Protein AF-A0A7S2TZH9-F1 (afdb_monomer_lite)

Organism: NCBI:txid641309

Structure (mmCIF, N/CA/C/O backbone):
data_AF-A0A7S2TZH9-F1
#
_entry.id   AF-A0A7S2TZH9-F1
#
loop_
_atom_site.group_PDB
_atom_site.id
_atom_site.type_symbol
_atom_site.label_atom_id
_atom_site.label_alt_id
_atom_site.label_comp_id
_atom_site.label_asym_id
_atom_site.label_entity_id
_atom_site.label_seq_id
_atom_site.pdbx_PDB_ins_code
_atom_site.Cartn_x
_atom_site.Cartn_y
_atom_site.Cartn_z
_atom_site.occupancy
_atom_site.B_iso_or_equiv
_atom_site.auth_seq_id
_atom_site.auth_comp_id
_atom_site.auth_asym_id
_atom_site.auth_atom_id
_atom_site.pdbx_PDB_model_num
ATOM 1 N N . MET A 1 1 ? 17.260 3.858 -7.441 1.00 49.56 1 MET A N 1
ATOM 2 C CA . MET A 1 1 ? 15.932 3.276 -7.167 1.00 49.56 1 MET A CA 1
ATOM 3 C C . MET A 1 1 ? 14.888 4.380 -7.067 1.00 49.56 1 MET A C 1
ATOM 5 O O . MET A 1 1 ? 14.869 5.099 -6.077 1.00 49.56 1 MET A O 1
ATOM 9 N N . ALA A 1 2 ? 14.056 4.579 -8.091 1.00 55.34 2 ALA A N 1
ATOM 10 C CA . ALA A 1 2 ? 12.890 5.450 -7.947 1.00 55.34 2 ALA A CA 1
ATOM 11 C C . ALA A 1 2 ? 11.821 4.704 -7.133 1.00 55.34 2 ALA A C 1
ATOM 13 O O . ALA A 1 2 ? 11.327 3.656 -7.546 1.00 55.34 2 ALA A O 1
ATOM 14 N N . GLU A 1 3 ? 11.483 5.221 -5.956 1.00 69.00 3 GLU A N 1
ATOM 15 C CA . GLU A 1 3 ? 10.501 4.609 -5.062 1.00 69.00 3 GLU A CA 1
ATOM 16 C C . GLU A 1 3 ? 9.078 4.887 -5.574 1.00 69.00 3 GLU A C 1
ATOM 18 O O . GLU A 1 3 ? 8.488 5.927 -5.288 1.00 69.00 3 GLU A O 1
ATOM 23 N N . ILE A 1 4 ? 8.510 3.966 -6.362 1.00 78.25 4 ILE A N 1
ATOM 24 C CA . ILE A 1 4 ? 7.104 4.050 -6.804 1.00 78.25 4 ILE A CA 1
ATOM 25 C C . ILE A 1 4 ? 6.117 3.406 -5.822 1.00 78.25 4 ILE A C 1
ATOM 27 O O . ILE A 1 4 ? 4.924 3.717 -5.843 1.00 78.25 4 ILE A O 1
ATOM 31 N N . TRP A 1 5 ? 6.616 2.590 -4.893 1.00 76.88 5 TRP A N 1
ATOM 32 C CA . TRP A 1 5 ? 5.821 1.975 -3.831 1.00 76.88 5 TRP A CA 1
ATOM 33 C C . TRP A 1 5 ? 4.895 2.943 -3.071 1.00 76.88 5 TRP A C 1
ATOM 35 O O . TRP A 1 5 ? 3.769 2.527 -2.806 1.00 76.88 5 TRP A O 1
ATOM 45 N N . PRO A 1 6 ? 5.247 4.223 -2.792 1.00 83.25 6 PRO A N 1
ATOM 46 C CA . PRO A 1 6 ? 4.346 5.137 -2.091 1.00 83.25 6 PRO A CA 1
ATOM 47 C C . PRO A 1 6 ? 3.106 5.464 -2.924 1.00 83.25 6 PRO A C 1
ATOM 49 O O . PRO A 1 6 ? 2.019 5.636 -2.383 1.00 83.25 6 PRO A O 1
ATOM 52 N N . LYS A 1 7 ? 3.254 5.536 -4.256 1.00 84.00 7 LYS A N 1
ATOM 53 C CA . LYS A 1 7 ? 2.139 5.796 -5.177 1.00 84.00 7 LYS A CA 1
ATOM 54 C C . LYS A 1 7 ? 1.204 4.597 -5.267 1.00 84.00 7 LYS A C 1
ATOM 56 O O . LYS A 1 7 ? -0.000 4.786 -5.383 1.00 84.00 7 LYS A O 1
ATOM 61 N N . ILE A 1 8 ? 1.761 3.386 -5.237 1.00 79.94 8 ILE A N 1
ATOM 62 C CA . ILE A 1 8 ? 0.976 2.149 -5.213 1.00 79.94 8 ILE A CA 1
ATOM 63 C C . ILE A 1 8 ? 0.231 2.062 -3.887 1.00 79.94 8 ILE A C 1
ATOM 65 O O . ILE A 1 8 ? -0.981 1.903 -3.894 1.00 79.94 8 ILE A O 1
ATOM 69 N N . PHE A 1 9 ? 0.930 2.267 -2.771 1.00 83.50 9 PHE A N 1
ATOM 70 C CA . PHE A 1 9 ? 0.341 2.278 -1.438 1.00 83.50 9 PHE A CA 1
ATOM 71 C C . PHE A 1 9 ? -0.830 3.262 -1.341 1.00 83.50 9 PHE A C 1
ATOM 73 O O . PHE A 1 9 ? -1.924 2.868 -0.965 1.00 83.50 9 PHE A O 1
ATOM 80 N N . ALA A 1 10 ? -0.647 4.505 -1.794 1.00 83.88 10 ALA A N 1
ATOM 81 C CA . ALA A 1 10 ? -1.708 5.515 -1.812 1.00 83.88 10 ALA A CA 1
ATOM 82 C C . ALA A 1 10 ? -2.895 5.168 -2.734 1.00 83.88 10 ALA A C 1
ATOM 84 O O . ALA A 1 10 ? -3.966 5.748 -2.605 1.00 83.88 10 ALA A O 1
ATOM 85 N N . ALA A 1 11 ? -2.723 4.256 -3.696 1.00 82.75 11 ALA A N 1
ATOM 86 C CA . ALA A 1 11 ? -3.832 3.762 -4.509 1.00 82.75 11 ALA A CA 1
ATOM 87 C C . ALA A 1 11 ? -4.648 2.669 -3.794 1.00 82.75 11 ALA A C 1
ATOM 89 O O . ALA A 1 11 ? -5.816 2.475 -4.134 1.00 82.75 11 ALA A O 1
ATOM 90 N N . PHE A 1 12 ? -4.042 1.968 -2.830 1.00 78.88 12 PHE A N 1
ATOM 91 C CA . PHE A 1 12 ? -4.712 0.999 -1.959 1.00 78.88 12 PHE A CA 1
ATOM 92 C C . PHE A 1 12 ? -5.343 1.667 -0.732 1.00 78.88 12 PHE A C 1
ATOM 94 O O . PHE A 1 12 ? -6.479 1.343 -0.398 1.00 78.88 12 PHE A O 1
ATOM 101 N N . ASP A 1 13 ? -4.625 2.607 -0.117 1.00 85.44 13 ASP A N 1
ATOM 102 C CA . ASP A 1 13 ? -5.045 3.413 1.032 1.00 85.44 13 ASP A CA 1
ATOM 103 C C . ASP A 1 13 ? -6.137 4.412 0.600 1.00 85.44 13 ASP A C 1
ATOM 105 O O . ASP A 1 13 ? -5.888 5.511 0.092 1.00 85.44 13 ASP A O 1
ATOM 109 N N . LYS A 1 14 ? -7.391 3.975 0.724 1.00 81.38 14 LYS A N 1
ATOM 110 C CA . LYS A 1 14 ? -8.581 4.721 0.302 1.00 81.38 14 LYS A CA 1
ATOM 111 C C . LYS A 1 14 ? -8.888 5.837 1.287 1.00 81.38 14 LYS A C 1
ATOM 113 O O . LYS A 1 14 ? -9.342 6.906 0.868 1.00 81.38 14 LYS A O 1
ATOM 118 N N . ASN A 1 15 ? -8.693 5.576 2.574 1.00 83.94 15 ASN A N 1
ATOM 119 C CA . ASN A 1 15 ? -8.997 6.502 3.657 1.00 83.94 15 ASN A CA 1
ATOM 120 C C . ASN A 1 15 ? -7.834 7.482 3.949 1.00 83.94 15 ASN A C 1
ATOM 122 O O . ASN A 1 15 ? -8.050 8.482 4.633 1.00 83.94 15 ASN A O 1
ATOM 126 N N . ASN A 1 16 ? -6.662 7.263 3.341 1.00 82.12 16 ASN A N 1
ATOM 127 C CA . ASN A 1 16 ? -5.422 8.025 3.514 1.00 82.12 16 ASN A CA 1
ATOM 128 C C . ASN A 1 16 ? -4.927 8.063 4.969 1.00 82.12 16 ASN A C 1
ATOM 130 O O . ASN A 1 16 ? -4.335 9.056 5.405 1.00 82.12 16 ASN A O 1
ATOM 134 N N . ASP A 1 17 ? -5.168 6.997 5.731 1.00 85.75 17 ASP A N 1
ATOM 135 C CA . ASP A 1 17 ? -4.745 6.882 7.127 1.00 85.75 17 ASP A CA 1
ATOM 136 C C . ASP A 1 17 ? -3.297 6.377 7.272 1.00 85.75 17 ASP A C 1
ATOM 138 O O . ASP A 1 17 ? -2.725 6.395 8.368 1.00 85.75 17 ASP A O 1
ATOM 142 N N . GLY A 1 18 ? -2.665 6.003 6.156 1.00 83.38 18 GLY A N 1
ATOM 143 C CA . GLY A 1 18 ? -1.283 5.564 6.098 1.00 83.38 18 GLY A CA 1
ATOM 144 C C . GLY A 1 18 ? -1.065 4.087 6.419 1.00 83.38 18 GLY A C 1
ATOM 145 O O . GLY A 1 18 ? 0.092 3.698 6.603 1.00 83.38 18 GLY A O 1
ATOM 146 N N . LYS A 1 19 ? -2.124 3.281 6.462 1.00 86.06 19 LYS A N 1
ATOM 147 C CA . LYS A 1 19 ? -2.128 1.818 6.597 1.00 86.06 19 LYS A CA 1
ATOM 148 C C . LYS A 1 19 ? -3.171 1.265 5.624 1.00 86.06 19 LYS A C 1
ATOM 150 O O . LYS A 1 19 ? -4.054 1.978 5.190 1.00 86.06 19 LYS A O 1
ATOM 155 N N . VAL A 1 20 ? -3.010 0.019 5.200 1.00 84.19 20 VAL A N 1
ATOM 156 C CA . VAL A 1 20 ? -3.998 -0.635 4.338 1.00 84.19 20 VAL A CA 1
ATOM 157 C C . VAL A 1 20 ? -4.647 -1.733 5.145 1.00 84.19 20 VAL A C 1
ATOM 159 O O . VAL A 1 20 ? -4.035 -2.774 5.393 1.00 84.19 20 VAL A O 1
ATOM 162 N N . ASP A 1 21 ? -5.874 -1.487 5.587 1.00 84.75 21 ASP A N 1
ATOM 163 C CA . ASP A 1 21 ? -6.619 -2.485 6.341 1.00 84.75 21 ASP A CA 1
ATOM 164 C C . ASP A 1 21 ? -7.267 -3.529 5.423 1.00 84.75 21 ASP A C 1
ATOM 166 O O . ASP A 1 21 ? -7.389 -3.356 4.206 1.00 84.75 21 ASP A O 1
ATOM 170 N N . ARG A 1 22 ? -7.700 -4.651 6.005 1.00 78.06 22 ARG A N 1
ATOM 171 C CA . ARG A 1 22 ? -8.319 -5.746 5.251 1.00 78.06 22 ARG A CA 1
ATOM 172 C C . ARG A 1 22 ? -9.476 -5.294 4.355 1.00 78.06 22 ARG A C 1
ATOM 174 O O . ARG A 1 22 ? -9.615 -5.835 3.264 1.00 78.06 22 ARG A O 1
ATOM 181 N N . LYS A 1 23 ? -10.290 -4.318 4.768 1.00 80.62 23 LYS A N 1
ATOM 182 C CA . LYS A 1 23 ? -11.416 -3.811 3.967 1.00 80.62 23 LYS A CA 1
ATOM 183 C C . LYS A 1 23 ? -10.934 -3.005 2.773 1.00 80.62 23 LYS A C 1
ATOM 185 O O . LYS A 1 23 ? -11.501 -3.132 1.690 1.00 80.62 23 LYS A O 1
ATOM 190 N N . GLU A 1 24 ? -9.908 -2.182 2.954 1.00 83.62 24 GLU A N 1
ATOM 191 C CA . GLU A 1 24 ? -9.299 -1.421 1.861 1.00 83.62 24 GLU A CA 1
ATOM 192 C C . GLU A 1 24 ? -8.610 -2.345 0.870 1.00 83.62 24 GLU A C 1
ATOM 194 O O . GLU A 1 24 ? -8.780 -2.206 -0.344 1.00 83.62 24 GLU A O 1
ATOM 199 N N . LEU A 1 25 ? -7.924 -3.365 1.386 1.00 75.31 25 LEU A N 1
ATOM 200 C CA . LEU A 1 25 ? -7.332 -4.387 0.551 1.00 75.31 25 LEU A CA 1
ATOM 201 C C . LEU A 1 25 ? -8.403 -5.207 -0.177 1.00 75.31 25 LEU A C 1
ATOM 203 O O . LEU A 1 25 ? -8.237 -5.465 -1.360 1.00 75.31 25 LEU A O 1
ATOM 207 N N . GLU A 1 26 ? -9.516 -5.578 0.467 1.00 74.75 26 GLU A N 1
ATOM 208 C CA . GLU A 1 26 ? -10.660 -6.245 -0.179 1.00 74.75 26 GLU A CA 1
ATOM 209 C C . GLU A 1 26 ? -11.308 -5.368 -1.262 1.00 74.75 26 GLU A C 1
ATOM 211 O O . GLU A 1 26 ? -11.640 -5.846 -2.350 1.00 74.75 26 GLU A O 1
ATOM 216 N N . A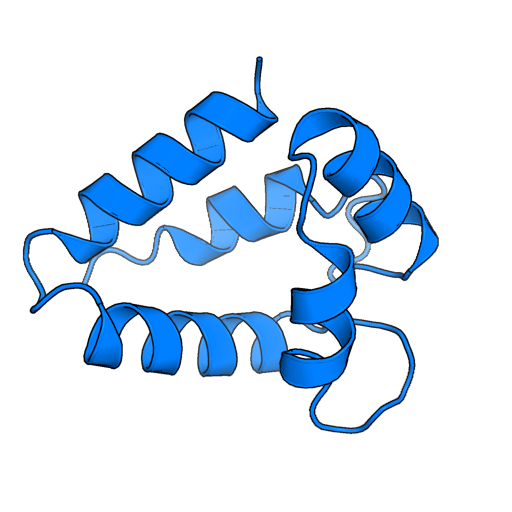LA A 1 27 ? -11.436 -4.065 -1.011 1.00 76.00 27 ALA A N 1
ATOM 217 C CA . ALA A 1 27 ? -11.950 -3.118 -1.993 1.00 76.00 27 ALA A CA 1
ATOM 218 C C . ALA A 1 27 ? -11.014 -3.000 -3.206 1.00 76.00 27 ALA A C 1
ATOM 220 O O . ALA A 1 27 ? -11.470 -3.009 -4.353 1.00 76.00 27 ALA A O 1
ATOM 221 N N . ALA A 1 28 ? -9.704 -2.942 -2.969 1.00 71.31 28 ALA A N 1
ATOM 222 C CA . ALA A 1 28 ? -8.700 -2.941 -4.025 1.00 71.31 28 ALA A CA 1
ATOM 223 C C . ALA A 1 28 ? -8.575 -4.312 -4.718 1.00 71.31 28 ALA A C 1
ATOM 225 O O . ALA A 1 28 ? -8.344 -4.383 -5.925 1.00 71.31 28 ALA A O 1
ATOM 226 N N . MET A 1 29 ? -8.806 -5.412 -3.998 1.00 66.62 29 MET A N 1
ATOM 227 C CA . MET A 1 29 ? -8.866 -6.774 -4.530 1.00 66.62 29 MET A CA 1
ATOM 228 C C . MET A 1 29 ? -10.008 -6.963 -5.510 1.00 66.62 29 MET A C 1
ATOM 230 O O . MET A 1 29 ? -9.826 -7.659 -6.502 1.00 66.62 29 MET A O 1
ATOM 234 N N . SER A 1 30 ? -11.163 -6.345 -5.265 1.00 65.44 30 SER A N 1
ATOM 235 C CA . SER A 1 30 ? -12.285 -6.401 -6.206 1.00 65.44 30 SER A CA 1
ATOM 236 C C . SER A 1 30 ? -11.894 -5.838 -7.584 1.00 65.44 30 SER A C 1
ATOM 238 O O . SER A 1 30 ? -12.399 -6.284 -8.610 1.00 65.44 30 SER A O 1
ATOM 240 N N . LYS A 1 31 ? -10.911 -4.925 -7.623 1.00 63.25 31 LYS A N 1
ATOM 241 C CA . LYS A 1 31 ? -10.308 -4.405 -8.859 1.00 63.25 31 LYS A CA 1
ATOM 242 C C . LYS A 1 31 ? -9.120 -5.226 -9.371 1.00 63.25 31 LYS A C 1
ATOM 244 O O . LYS A 1 31 ? -8.957 -5.365 -10.577 1.00 63.25 31 LYS A O 1
ATOM 249 N N . ALA A 1 32 ? -8.288 -5.768 -8.480 1.00 59.94 32 ALA A N 1
ATOM 250 C CA . ALA A 1 32 ? -7.030 -6.439 -8.836 1.00 59.94 32 ALA A CA 1
ATOM 251 C C . ALA A 1 32 ? -7.099 -7.987 -8.865 1.00 59.94 32 ALA A C 1
ATOM 253 O O . ALA A 1 32 ? -6.116 -8.655 -9.185 1.00 59.94 32 ALA A O 1
ATOM 254 N N . GLY A 1 33 ? -8.244 -8.581 -8.526 1.00 54.53 33 GLY A N 1
ATOM 255 C CA . GLY A 1 33 ? -8.620 -9.986 -8.719 1.00 54.53 33 GLY A CA 1
ATOM 256 C C . GLY A 1 33 ? -7.926 -11.047 -7.854 1.00 54.53 33 GLY A C 1
ATOM 257 O O . GLY A 1 33 ? -8.493 -12.125 -7.692 1.00 54.53 33 GLY A O 1
ATOM 258 N N . ARG A 1 34 ? -6.712 -10.822 -7.318 1.00 54.62 34 ARG A N 1
ATOM 259 C CA . ARG A 1 34 ? -5.909 -11.904 -6.684 1.00 54.62 34 ARG A CA 1
ATOM 260 C C . ARG A 1 34 ? -5.011 -11.507 -5.494 1.00 54.62 34 ARG A C 1
ATOM 262 O O . ARG A 1 34 ? -4.095 -12.252 -5.159 1.00 54.62 34 ARG A O 1
ATOM 269 N N . LEU A 1 35 ? -5.236 -10.369 -4.834 1.00 56.50 35 LEU A N 1
ATOM 270 C CA . LEU A 1 35 ? -4.322 -9.863 -3.784 1.00 56.50 35 LEU A CA 1
ATOM 271 C C . LEU A 1 35 ? -4.514 -10.467 -2.374 1.00 56.50 35 LEU A C 1
ATOM 273 O O . LEU A 1 35 ? -3.701 -10.223 -1.489 1.00 56.50 35 LEU A O 1
ATOM 277 N N . GLY A 1 36 ? -5.540 -11.283 -2.146 1.00 53.31 36 GLY A N 1
ATOM 278 C CA . GLY A 1 36 ? -5.938 -11.724 -0.797 1.00 53.31 36 GLY A CA 1
ATOM 279 C C . GLY A 1 36 ? -5.034 -12.804 -0.235 1.00 53.31 36 GLY A C 1
ATOM 280 O O . GLY A 1 36 ? -4.737 -12.818 0.955 1.00 53.31 36 GLY A O 1
ATOM 281 N N . ASP A 1 37 ? -4.525 -13.654 -1.124 1.00 57.12 37 ASP A N 1
ATOM 282 C CA . ASP A 1 37 ? -3.447 -14.589 -0.810 1.00 57.12 37 ASP A CA 1
ATOM 283 C C . ASP A 1 37 ? -2.114 -13.869 -0.597 1.00 57.12 37 ASP A C 1
ATOM 285 O O . ASP A 1 37 ? -1.311 -14.298 0.231 1.00 57.12 37 ASP A O 1
ATOM 289 N N . CYS A 1 38 ? -1.893 -12.744 -1.293 1.00 56.53 38 CYS A N 1
ATOM 290 C CA . CYS A 1 38 ? -0.724 -11.913 -1.025 1.00 56.53 38 CYS A CA 1
ATOM 291 C C . CYS A 1 38 ? -0.803 -11.324 0.379 1.00 56.53 38 CYS A C 1
ATOM 293 O O . CYS A 1 38 ? 0.196 -11.422 1.068 1.00 56.53 38 CYS A O 1
ATOM 295 N N . MET A 1 39 ? -1.967 -10.847 0.848 1.00 59.41 39 MET A N 1
ATOM 296 C CA . MET A 1 39 ? -2.092 -10.262 2.193 1.00 59.41 39 MET A CA 1
ATOM 297 C C . MET A 1 39 ? -1.555 -11.183 3.285 1.00 59.41 39 MET A C 1
ATOM 299 O O . MET A 1 39 ? -0.760 -10.745 4.098 1.00 59.41 39 MET A O 1
ATOM 303 N N . LYS A 1 40 ? -1.895 -12.476 3.258 1.00 59.72 40 LYS A N 1
ATOM 304 C CA . LYS A 1 40 ? -1.376 -13.448 4.236 1.00 59.72 40 LYS A CA 1
ATOM 305 C C . LYS A 1 40 ? 0.140 -13.649 4.182 1.00 59.72 40 LYS A C 1
ATOM 307 O O . LYS A 1 40 ? 0.720 -14.085 5.165 1.00 59.72 40 LYS A O 1
ATOM 312 N N . HIS A 1 41 ? 0.757 -13.414 3.028 1.00 60.97 41 HIS A N 1
ATOM 313 C CA . HIS A 1 41 ? 2.212 -13.444 2.860 1.00 60.97 41 HIS A CA 1
ATOM 314 C C . HIS A 1 41 ? 2.868 -12.072 3.083 1.00 60.97 41 HIS A C 1
ATOM 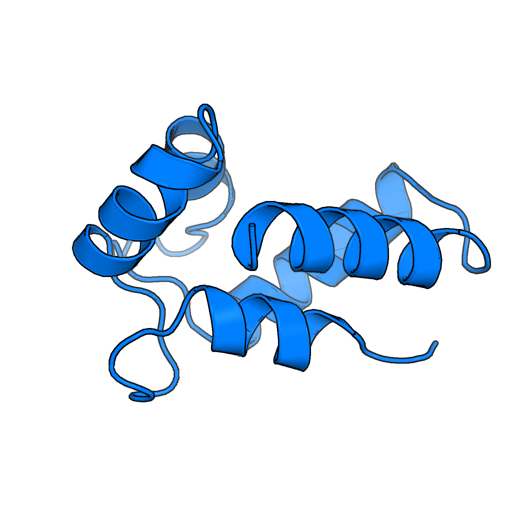316 O O . HIS A 1 41 ? 4.081 -12.009 3.276 1.00 60.97 41 HIS A O 1
ATOM 322 N N . SER A 1 42 ? 2.095 -10.988 2.988 1.00 64.00 42 SER A N 1
ATOM 323 C CA . SER A 1 42 ? 2.525 -9.595 3.134 1.00 64.00 42 SER A CA 1
ATOM 324 C C . SER A 1 42 ? 2.503 -9.127 4.580 1.00 64.00 42 SER A C 1
ATOM 326 O O . SER A 1 42 ? 3.396 -8.388 4.978 1.00 64.00 42 SER A O 1
ATOM 328 N N . ASP A 1 43 ? 1.473 -9.541 5.311 1.00 68.69 43 ASP A N 1
ATOM 329 C CA . ASP A 1 43 ? 1.214 -9.244 6.712 1.00 68.69 43 ASP A CA 1
ATOM 330 C C . ASP A 1 43 ? 2.185 -10.069 7.567 1.00 68.69 43 ASP A C 1
ATOM 332 O O . ASP A 1 43 ? 1.984 -11.263 7.814 1.00 68.69 43 ASP A O 1
ATOM 336 N N . ALA A 1 44 ? 3.334 -9.462 7.869 1.00 65.50 44 ALA A N 1
ATOM 337 C CA . ALA A 1 44 ? 4.469 -10.150 8.472 1.00 65.50 44 ALA A CA 1
ATOM 338 C C . ALA A 1 44 ? 4.292 -10.319 9.985 1.00 65.50 44 ALA A C 1
ATOM 340 O O . ALA A 1 44 ? 4.851 -11.261 10.555 1.00 65.50 44 ALA A O 1
ATOM 341 N N . ASP A 1 45 ? 3.540 -9.419 10.621 1.00 69.81 45 ASP A N 1
ATOM 342 C CA . ASP A 1 45 ? 3.180 -9.491 12.035 1.00 69.81 45 ASP A CA 1
ATOM 343 C C . ASP A 1 45 ? 1.784 -10.098 12.276 1.00 69.81 45 ASP A C 1
ATOM 345 O O . ASP A 1 45 ? 1.464 -10.458 13.411 1.00 69.81 45 ASP A O 1
ATOM 349 N N . GLN A 1 46 ? 1.022 -10.338 11.202 1.00 69.25 46 GLN A N 1
ATOM 350 C CA . GLN A 1 46 ? -0.314 -10.931 11.215 1.00 69.25 46 GLN A CA 1
ATOM 351 C C . GLN A 1 46 ? -1.339 -10.078 11.972 1.00 69.25 46 GLN A C 1
ATOM 353 O O . GLN A 1 46 ? -2.290 -10.628 12.545 1.00 69.25 46 GLN A O 1
ATOM 358 N N 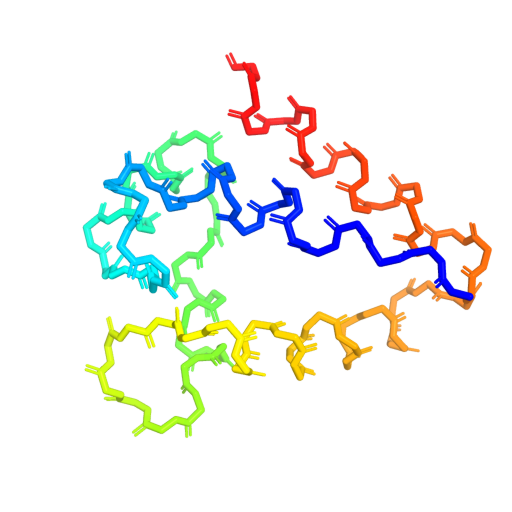. ASP A 1 47 ? -1.156 -8.755 11.999 1.00 77.81 47 ASP A N 1
ATOM 359 C CA . ASP A 1 47 ? -2.078 -7.843 12.678 1.00 77.81 47 ASP A CA 1
ATOM 360 C C . ASP A 1 47 ? -3.349 -7.546 11.853 1.00 77.81 47 ASP A C 1
ATOM 362 O O . ASP A 1 47 ? -4.346 -7.037 12.379 1.00 77.81 47 ASP A O 1
ATOM 366 N N . GLY A 1 48 ? -3.367 -7.965 10.582 1.00 74.50 48 GLY A N 1
ATOM 367 C CA . GLY A 1 48 ? -4.486 -7.797 9.660 1.00 74.50 48 GLY A CA 1
ATOM 368 C C . GLY A 1 48 ? -4.533 -6.438 8.957 1.00 74.50 48 GLY A C 1
ATOM 369 O O . GLY A 1 48 ? -5.511 -6.168 8.245 1.00 74.50 48 GLY A O 1
ATOM 370 N N . VAL A 1 49 ? -3.509 -5.600 9.121 1.00 82.44 49 VAL A N 1
ATOM 371 C CA . VAL A 1 49 ? -3.269 -4.371 8.366 1.00 82.44 49 VAL A CA 1
ATOM 372 C C . VAL A 1 49 ? -1.862 -4.391 7.765 1.00 82.44 49 VAL A C 1
ATOM 374 O O . VAL A 1 49 ? -0.972 -5.078 8.231 1.00 82.44 49 VAL A O 1
ATOM 377 N N . ILE A 1 50 ? -1.646 -3.662 6.672 1.00 83.19 50 ILE A N 1
ATOM 378 C CA . ILE A 1 50 ? -0.301 -3.496 6.110 1.00 83.19 50 ILE A CA 1
ATOM 379 C C . ILE A 1 50 ? 0.131 -2.057 6.332 1.00 83.19 50 ILE A C 1
ATOM 381 O O . ILE A 1 50 ? -0.422 -1.121 5.745 1.00 83.19 50 ILE A O 1
ATOM 385 N N . THR A 1 51 ? 1.148 -1.871 7.164 1.00 85.31 51 THR A N 1
ATOM 386 C CA . THR A 1 51 ? 1.754 -0.557 7.387 1.00 85.31 51 THR A CA 1
ATOM 387 C C . THR A 1 51 ? 2.690 -0.164 6.239 1.00 85.31 51 T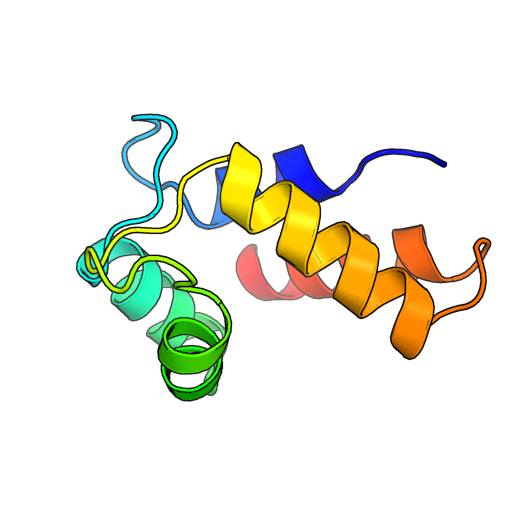HR A C 1
ATOM 389 O O . THR A 1 51 ? 3.163 -0.998 5.463 1.00 85.31 51 THR A O 1
ATOM 392 N N . LYS A 1 52 ? 3.020 1.131 6.123 1.00 82.50 52 LYS A N 1
ATOM 393 C CA . LYS A 1 52 ? 3.996 1.618 5.123 1.00 82.50 52 LYS A CA 1
ATOM 394 C C . LYS A 1 52 ? 5.348 0.911 5.216 1.00 82.50 52 LYS A C 1
ATOM 396 O O . LYS A 1 52 ? 5.989 0.690 4.192 1.00 82.50 52 LYS A O 1
ATOM 401 N N . GLU A 1 53 ? 5.793 0.578 6.425 1.00 82.94 53 GLU A N 1
ATOM 402 C CA . GLU A 1 53 ? 7.074 -0.101 6.639 1.00 82.94 53 GLU A CA 1
ATOM 403 C C . GLU A 1 53 ? 7.050 -1.539 6.125 1.00 82.94 53 GLU A C 1
ATOM 405 O O . GLU A 1 53 ? 7.996 -1.978 5.466 1.00 82.94 53 GLU A O 1
ATOM 410 N N . GLU A 1 54 ? 5.962 -2.259 6.380 1.00 81.69 54 GLU A N 1
ATOM 411 C CA . GLU A 1 54 ? 5.771 -3.619 5.881 1.00 81.69 54 GLU A CA 1
ATOM 412 C C . GLU A 1 54 ? 5.603 -3.636 4.373 1.00 81.69 54 GLU A C 1
ATOM 414 O O . GLU A 1 54 ? 6.274 -4.411 3.691 1.00 81.69 54 GLU A O 1
ATOM 419 N N . TRP A 1 55 ? 4.804 -2.712 3.835 1.00 80.69 55 TRP A N 1
ATOM 420 C CA . TRP A 1 55 ? 4.662 -2.543 2.398 1.00 80.69 55 TRP A CA 1
ATOM 421 C C . TRP A 1 55 ? 6.015 -2.290 1.741 1.00 80.69 55 TRP A C 1
ATOM 423 O O . TRP A 1 55 ? 6.345 -2.930 0.745 1.00 80.69 55 TRP A O 1
ATOM 433 N N . LYS A 1 56 ? 6.828 -1.390 2.310 1.00 79.94 56 LYS A N 1
ATOM 434 C CA . LYS A 1 56 ? 8.165 -1.094 1.795 1.00 79.94 56 LYS A CA 1
ATOM 435 C C . LYS A 1 56 ? 9.044 -2.341 1.802 1.00 79.94 56 LYS A C 1
ATOM 437 O O . LYS A 1 56 ? 9.602 -2.669 0.763 1.00 79.94 56 LYS A O 1
ATOM 442 N N . LYS A 1 57 ? 9.139 -3.058 2.927 1.00 79.31 57 LYS A N 1
ATOM 443 C CA . LYS A 1 57 ? 9.936 -4.297 3.027 1.00 79.31 57 LYS A CA 1
ATOM 444 C C . LYS A 1 57 ? 9.467 -5.364 2.042 1.00 79.31 57 LYS A C 1
ATOM 446 O O . LYS A 1 57 ? 10.289 -6.056 1.443 1.00 79.31 57 LYS A O 1
ATOM 451 N N . MET A 1 58 ? 8.156 -5.502 1.871 1.00 75.75 58 MET A N 1
ATOM 452 C CA . MET A 1 58 ? 7.588 -6.482 0.958 1.00 75.75 58 MET A CA 1
ATOM 453 C C . MET A 1 58 ? 7.847 -6.101 -0.499 1.00 75.75 58 MET A C 1
ATOM 455 O O . MET A 1 58 ? 8.209 -6.960 -1.296 1.00 75.75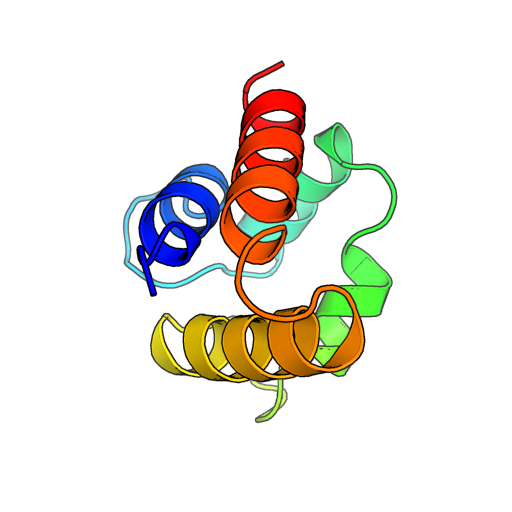 58 MET A O 1
ATOM 459 N N . TYR A 1 59 ? 7.707 -4.818 -0.836 1.00 75.56 59 TYR A N 1
ATOM 460 C CA . TYR A 1 59 ? 7.952 -4.285 -2.172 1.00 75.56 59 TYR A CA 1
ATOM 461 C C . TYR A 1 59 ? 9.428 -4.378 -2.558 1.00 75.56 59 TYR A C 1
ATOM 463 O O . TYR A 1 59 ? 9.736 -4.789 -3.672 1.00 75.56 59 TYR A O 1
ATOM 471 N N . ASP A 1 60 ? 10.324 -4.067 -1.621 1.00 76.50 60 ASP A N 1
ATOM 472 C CA . ASP A 1 60 ? 11.773 -4.200 -1.774 1.00 76.50 60 ASP A CA 1
ATOM 473 C C . ASP A 1 60 ? 12.146 -5.660 -2.071 1.00 76.50 60 ASP A C 1
ATOM 475 O O . ASP A 1 60 ? 12.690 -5.954 -3.133 1.00 76.50 60 ASP A O 1
ATOM 479 N N . ARG A 1 61 ? 11.679 -6.608 -1.241 1.00 75.50 61 ARG A N 1
ATOM 480 C CA . ARG A 1 61 ? 11.866 -8.052 -1.470 1.00 75.50 61 ARG A CA 1
ATOM 481 C C . ARG A 1 61 ? 11.230 -8.540 -2.777 1.00 75.50 61 ARG A C 1
ATOM 483 O O . ARG A 1 61 ? 11.778 -9.414 -3.445 1.00 75.50 61 ARG A O 1
ATOM 490 N N . MET A 1 62 ? 10.048 -8.035 -3.129 1.00 70.19 62 MET A N 1
ATOM 491 C CA . MET A 1 62 ? 9.318 -8.472 -4.320 1.00 70.19 62 MET A CA 1
ATOM 492 C C . MET A 1 62 ? 9.994 -7.977 -5.603 1.00 70.19 62 MET A C 1
ATOM 494 O O . MET A 1 62 ? 10.087 -8.748 -6.557 1.00 70.19 62 MET A O 1
ATOM 498 N N . ILE A 1 63 ? 10.484 -6.733 -5.624 1.00 69.69 63 ILE A N 1
ATOM 499 C CA . ILE A 1 63 ? 11.305 -6.212 -6.722 1.00 69.69 63 ILE A CA 1
ATOM 500 C C . ILE A 1 63 ? 12.602 -6.995 -6.823 1.00 69.69 63 ILE A C 1
ATOM 502 O O . ILE A 1 63 ? 12.912 -7.472 -7.910 1.00 69.69 63 ILE A O 1
ATOM 506 N N . GLU A 1 64 ? 13.307 -7.179 -5.706 1.00 69.50 64 GLU A N 1
ATOM 507 C CA . GLU A 1 64 ? 14.592 -7.880 -5.683 1.00 69.50 64 GLU A CA 1
ATOM 508 C C . GLU A 1 64 ? 14.472 -9.291 -6.287 1.00 69.50 64 GLU A C 1
ATOM 510 O O . GLU A 1 64 ? 15.368 -9.755 -6.988 1.00 69.50 64 GLU A O 1
ATOM 515 N N . PHE A 1 65 ? 13.318 -9.947 -6.102 1.00 67.06 65 PHE A N 1
ATOM 516 C CA . PHE A 1 65 ? 13.054 -11.278 -6.643 1.00 67.06 65 PHE A CA 1
ATOM 517 C C . PHE A 1 65 ? 12.498 -11.302 -8.081 1.00 67.06 65 PHE A C 1
ATOM 519 O O . PHE A 1 65 ? 12.730 -12.273 -8.801 1.00 67.06 65 PHE A O 1
ATOM 526 N N . LYS A 1 66 ? 11.719 -10.295 -8.512 1.00 63.19 66 LYS A N 1
ATOM 527 C CA . LYS A 1 66 ? 11.012 -10.315 -9.814 1.00 63.19 66 LYS A CA 1
ATOM 528 C C . LYS A 1 66 ? 11.607 -9.432 -10.909 1.00 63.19 66 LYS A C 1
ATOM 530 O O . LYS A 1 66 ? 11.309 -9.692 -12.072 1.00 63.19 66 LYS A O 1
ATOM 535 N N . ALA A 1 67 ? 12.365 -8.392 -10.577 1.00 63.44 67 ALA A N 1
ATOM 536 C CA . ALA A 1 67 ? 12.854 -7.419 -11.549 1.00 63.44 67 ALA A CA 1
ATOM 537 C C . ALA A 1 67 ? 14.212 -6.840 -11.107 1.00 63.44 67 ALA A C 1
ATOM 539 O O . ALA A 1 67 ? 14.248 -6.069 -10.147 1.00 63.44 67 ALA A O 1
ATOM 540 N N . PRO A 1 68 ? 15.327 -7.150 -11.795 1.00 61.25 68 PRO A N 1
ATOM 541 C CA . PRO A 1 68 ? 16.608 -6.524 -11.495 1.00 61.25 68 PRO A CA 1
ATOM 542 C C . PRO A 1 68 ? 16.552 -5.030 -11.858 1.00 61.25 68 PRO A C 1
ATOM 544 O O . PRO A 1 68 ? 16.531 -4.688 -13.035 1.00 61.25 68 PRO A O 1
ATOM 547 N N . ASP A 1 69 ? 16.497 -4.175 -10.830 1.00 66.19 69 ASP A N 1
ATOM 548 C CA . ASP A 1 69 ? 16.666 -2.703 -10.786 1.00 66.19 69 ASP A CA 1
ATOM 549 C C . ASP A 1 69 ? 15.878 -1.848 -11.808 1.00 66.19 69 ASP A C 1
ATOM 551 O O . ASP A 1 69 ? 15.049 -1.018 -11.432 1.00 66.19 69 ASP A O 1
ATOM 555 N N . GLU A 1 70 ? 16.108 -2.036 -13.107 1.00 66.00 70 GLU A N 1
ATOM 556 C CA . GLU A 1 70 ? 15.626 -1.169 -14.189 1.00 66.00 70 GLU A CA 1
ATOM 557 C C . GLU A 1 70 ? 14.142 -1.410 -14.533 1.00 66.00 70 GLU A C 1
ATOM 559 O O . GLU A 1 70 ? 13.419 -0.490 -14.918 1.00 66.00 70 GLU A O 1
ATOM 564 N N . GLU A 1 71 ? 13.637 -2.629 -14.317 1.00 71.44 71 GLU A N 1
ATOM 565 C CA . GLU A 1 71 ? 12.232 -2.989 -14.585 1.00 71.44 71 GLU A CA 1
ATOM 566 C C . GLU A 1 71 ? 11.314 -2.859 -13.360 1.00 71.44 71 GLU A C 1
ATOM 568 O O . GLU A 1 71 ? 10.087 -2.910 -13.477 1.00 71.44 71 GLU A O 1
ATOM 573 N N . ALA A 1 72 ? 11.895 -2.625 -12.184 1.00 73.19 72 ALA A N 1
ATOM 574 C CA . ALA A 1 72 ? 11.193 -2.485 -10.915 1.00 73.19 72 ALA A CA 1
ATOM 575 C C . ALA A 1 72 ? 10.160 -1.346 -10.926 1.00 73.19 72 ALA A C 1
ATOM 577 O O . ALA A 1 72 ? 9.025 -1.485 -10.460 1.00 73.19 72 ALA A O 1
ATOM 578 N N . VAL A 1 73 ? 10.556 -0.211 -11.509 1.00 76.38 73 VAL A N 1
ATOM 579 C CA . VAL A 1 73 ? 9.695 0.965 -11.678 1.00 76.38 73 VAL A CA 1
ATOM 580 C C . VAL A 1 73 ? 8.555 0.641 -12.636 1.00 76.38 73 VAL A C 1
ATOM 582 O O . VAL A 1 73 ? 7.400 0.917 -12.330 1.00 76.38 73 VAL A O 1
ATOM 585 N N . LYS A 1 74 ? 8.870 -0.027 -13.749 1.00 79.88 74 LYS A N 1
ATOM 586 C CA . LYS A 1 74 ? 7.921 -0.401 -14.802 1.00 79.88 74 LYS A CA 1
ATOM 587 C C . LYS A 1 74 ? 6.845 -1.359 -14.286 1.00 79.88 74 LYS A C 1
ATOM 589 O O . LYS A 1 74 ? 5.665 -1.189 -14.585 1.00 79.88 74 LYS A O 1
ATOM 594 N N . TYR A 1 75 ? 7.240 -2.331 -13.462 1.00 77.00 75 TYR A N 1
ATOM 595 C CA . TYR A 1 75 ? 6.316 -3.245 -12.792 1.00 77.00 75 TYR A CA 1
ATOM 596 C C . TYR A 1 75 ? 5.390 -2.499 -11.820 1.00 77.00 75 TYR A C 1
ATOM 598 O O . TYR A 1 75 ? 4.175 -2.712 -11.827 1.00 77.00 75 TYR A O 1
ATOM 606 N N . GLY A 1 76 ? 5.946 -1.578 -11.029 1.00 75.81 76 GLY A N 1
ATOM 607 C CA . GLY A 1 76 ? 5.162 -0.739 -10.127 1.00 75.81 76 GLY A CA 1
ATOM 608 C C . GLY A 1 76 ? 4.184 0.193 -10.848 1.00 75.81 76 GLY A C 1
ATOM 609 O O . GLY A 1 76 ? 3.040 0.340 -10.417 1.00 75.81 76 GLY A O 1
ATOM 610 N N . GLU A 1 77 ? 4.594 0.780 -11.974 1.00 81.50 77 GLU A N 1
ATOM 611 C CA . GLU A 1 77 ? 3.735 1.616 -12.822 1.00 81.50 77 GLU A CA 1
ATOM 612 C C . GLU A 1 77 ? 2.593 0.810 -13.441 1.00 81.50 77 GLU A C 1
ATOM 614 O O . GLU A 1 77 ? 1.442 1.239 -13.373 1.00 81.50 77 GLU A O 1
ATOM 619 N N . ALA A 1 78 ? 2.880 -0.381 -13.973 1.00 80.75 78 ALA A N 1
ATOM 620 C CA . ALA A 1 78 ? 1.861 -1.267 -14.531 1.00 80.75 78 ALA A CA 1
ATOM 621 C C . ALA A 1 78 ? 0.834 -1.708 -13.471 1.00 80.75 78 ALA A C 1
ATOM 623 O O . ALA A 1 78 ? -0.368 -1.764 -13.742 1.00 80.75 78 ALA A O 1
ATOM 624 N N . MET A 1 79 ? 1.285 -1.987 -12.243 1.00 77.06 79 MET A N 1
ATOM 625 C CA . MET A 1 79 ? 0.395 -2.297 -11.122 1.00 77.06 79 MET A CA 1
ATOM 626 C C . MET A 1 79 ? -0.483 -1.095 -10.750 1.00 77.06 79 MET A C 1
ATOM 628 O O . MET A 1 79 ? -1.695 -1.245 -10.587 1.00 77.06 79 MET A O 1
ATOM 632 N N . LEU A 1 80 ? 0.105 0.101 -10.666 1.00 78.56 80 LEU A N 1
ATOM 633 C CA . LEU A 1 80 ? -0.622 1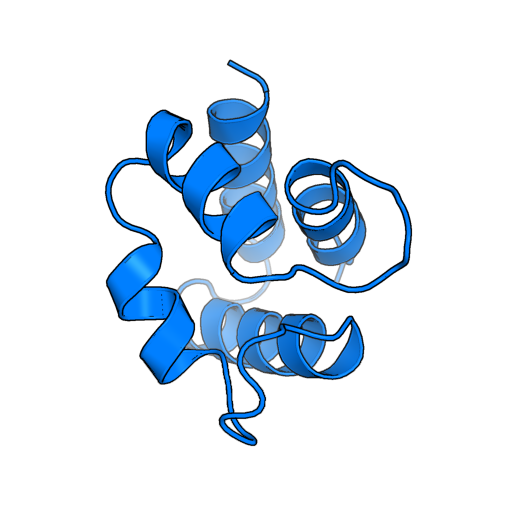.335 -10.376 1.00 78.56 80 LEU A CA 1
ATOM 634 C C . LEU A 1 80 ? -1.668 1.658 -11.452 1.00 78.56 80 LEU A C 1
ATOM 636 O O . LEU A 1 80 ? -2.767 2.102 -11.125 1.00 78.56 80 LEU A O 1
ATOM 640 N N . GLU A 1 81 ? -1.346 1.443 -12.728 1.00 81.62 81 GLU A N 1
ATOM 641 C CA . GLU A 1 81 ? -2.277 1.672 -13.835 1.00 81.62 81 GLU A CA 1
ATOM 642 C C . GLU A 1 81 ? -3.498 0.747 -13.749 1.00 81.62 81 GLU A C 1
ATOM 644 O O . GLU A 1 81 ? -4.629 1.204 -13.914 1.00 81.62 81 GLU A O 1
ATOM 649 N N . ASN A 1 82 ? -3.292 -0.531 -13.420 1.00 73.75 82 ASN A N 1
ATOM 650 C CA . ASN A 1 82 ? -4.388 -1.488 -13.254 1.00 73.75 82 ASN A CA 1
ATOM 651 C C . ASN A 1 82 ? -5.306 -1.153 -12.071 1.00 73.75 82 ASN A C 1
ATOM 653 O O . ASN A 1 82 ? -6.500 -1.420 -12.140 1.00 73.75 82 ASN A O 1
ATOM 657 N N . LEU A 1 83 ? -4.781 -0.539 -11.008 1.00 69.50 83 LEU A N 1
ATOM 658 C CA . LEU A 1 83 ? -5.584 -0.103 -9.856 1.00 69.50 83 LEU A CA 1
ATOM 659 C C . LEU A 1 83 ? -6.404 1.166 -10.143 1.00 69.50 83 LEU A C 1
ATOM 661 O O . LEU A 1 83 ? -7.473 1.368 -9.557 1.00 69.50 83 LEU A O 1
ATOM 665 N N . LYS A 1 84 ? -5.894 2.029 -11.031 1.00 69.50 84 LYS A N 1
ATOM 666 C CA . LYS A 1 84 ? -6.559 3.270 -11.455 1.00 69.50 84 LYS A CA 1
ATOM 667 C C . LYS A 1 84 ? -7.660 3.048 -12.495 1.00 69.50 84 LYS A C 1
ATOM 669 O O . LYS A 1 84 ? -8.535 3.906 -12.594 1.00 69.50 84 LYS A O 1
ATOM 674 N N . LYS A 1 85 ? -7.608 1.947 -13.251 1.00 57.88 85 LYS A N 1
ATOM 675 C CA . LYS A 1 85 ? -8.691 1.505 -14.146 1.00 57.88 85 LYS A CA 1
ATOM 676 C C . LYS A 1 85 ? -9.928 1.050 -13.356 1.00 57.88 85 LYS A C 1
ATOM 678 O O . LYS A 1 85 ? -11.026 1.152 -13.935 1.00 57.88 85 LYS A O 1
#

pLDDT: mean 73.19, std 9.52, range [49.56, 86.06]

Foldseek 3Di:
DPPLLVLLQVLLCPVPPQKRAQVSVVVLCVQVVDCPVVQVVQVPVPPRIHHPVSSVVVLVVVCVPPPDDPCSVVVSVVSSVSSVD

Secondary structure (DSSP, 8-state):
----HHHHHHHH-SS-SSEEEHHHHHHHHHHHSS-HHHHHHH-SS-SSEEEHHHHHHHHHHHHHHH--TTTHHHHHHHHHHHHH-

InterPro domains:
  IPR002048 EF-hand domain [PF00036] (7-31)
  IPR002048 EF-hand domain [PF13202] (43-58)
  IPR002048 EF-hand domain [PS50222] (1-35)
  IPR002048 EF-hand domain [PS50222] (37-65)
  IPR002048 EF-hand domain [SM00054] (4-32)
  IPR002048 EF-hand domain [SM00054] (34-62)
  IPR002048 EF-hand domain [cd00051] (7-58)
  IPR011992 EF-hand domain pair [SSF47473] (4-67)
  IPR018247 EF-Hand 1, calcium-binding site [PS00018] (13-25)
  IPR018247 EF-Hand 1, calcium-binding site [PS00018] (43-55)

Sequence (85 aa):
MAEIWPKIFAAFDKNNDGKVDRKELEAAMSKAGRLGDCMKHSDADQDGVITKEEWKKMYDRMIEFKAPDEEAVKYGEAMLENLKK

Radius of gyration: 12.1 Å; chains: 1; bounding box: 29×23×28 Å